Protein AF-A0A0K8R385-F1 (afdb_monomer_lite)

InterPro domains:
  IPR020946 Flavin monooxygenase-like [PF00743] (1-102)
  IPR050346 Flavin-containing monooxygenases-like [PTHR23023] (8-97)

Secondary structure (DSSP, 8-state):
-HHHHHHHHHHHHHHS-SSGGGSS---HHHHHHHHHHHHT----HHHHHHH-HHHHHHHHHS---GGGGGSSSTT--TTHHHHHHTHHHHHHTTT--S-----

Radius of gyration: 18.65 Å; chains: 1; bounding box: 41×36×46 Å

pLDDT: mean 92.14, std 5.27, range [50.66, 96.31]

Sequence (103 aa):
MIIEITKAKEQIEKRYVESQRHTIQGDYIDTMEELADLVGVKPSLLYLAFTDPKLALQLLLGPCTPIQYRLQGPGKWNGARKAILTTEARIRKPLMSRAIDKQ

Structure (mmCIF, N/CA/C/O backbone):
data_AF-A0A0K8R385-F1
#
_entry.id   AF-A0A0K8R385-F1
#
loop_
_atom_site.group_PDB
_atom_site.id
_atom_site.type_symbol
_atom_site.label_atom_id
_atom_site.label_alt_id
_atom_site.label_comp_id
_atom_site.label_asym_id
_atom_site.label_entity_id
_atom_site.label_seq_id
_atom_site.pdbx_PDB_ins_code
_atom_site.Cartn_x
_atom_site.Cartn_y
_atom_site.Cartn_z
_atom_site.occupancy
_atom_site.B_iso_or_equiv
_atom_site.auth_seq_id
_atom_site.auth_comp_id
_atom_site.auth_asym_id
_atom_site.auth_atom_id
_atom_site.pdbx_PDB_model_num
ATOM 1 N N . MET A 1 1 ? -14.322 -11.353 15.672 1.00 84.56 1 MET A N 1
ATOM 2 C CA . MET A 1 1 ? -15.466 -10.454 15.377 1.00 84.56 1 MET A CA 1
ATOM 3 C C . MET A 1 1 ? -15.792 -9.455 16.497 1.00 84.56 1 MET A C 1
ATOM 5 O O . MET A 1 1 ? -15.181 -8.404 16.473 1.00 84.56 1 MET A O 1
ATOM 9 N N . ILE A 1 2 ? -16.674 -9.701 17.487 1.00 94.94 2 ILE A N 1
ATOM 10 C CA . ILE A 1 2 ? -17.034 -8.644 18.481 1.00 94.94 2 ILE A CA 1
ATOM 11 C C . ILE A 1 2 ? -15.817 -8.172 19.295 1.00 94.94 2 ILE A C 1
ATOM 13 O O . ILE A 1 2 ? -15.617 -6.972 19.450 1.00 94.94 2 ILE A O 1
ATOM 17 N N . ILE A 1 3 ? -14.974 -9.111 19.732 1.00 96.19 3 ILE A N 1
ATOM 18 C CA . ILE A 1 3 ? -13.736 -8.825 20.477 1.00 96.19 3 ILE A CA 1
ATOM 19 C C . ILE A 1 3 ? -12.762 -7.960 19.652 1.00 96.19 3 ILE A C 1
ATOM 21 O O . ILE A 1 3 ? -12.127 -7.047 20.178 1.00 96.19 3 ILE A O 1
ATOM 25 N N . GLU A 1 4 ? -12.659 -8.214 18.347 1.00 92.81 4 GLU A N 1
ATOM 26 C CA . GLU A 1 4 ? -11.795 -7.431 17.452 1.00 92.81 4 GLU A CA 1
ATOM 27 C C . GLU A 1 4 ? -12.352 -6.033 17.218 1.00 92.81 4 GLU A C 1
ATOM 29 O O . GLU A 1 4 ? -11.598 -5.068 17.261 1.00 92.81 4 GLU A O 1
ATOM 34 N N . ILE A 1 5 ? -13.675 -5.905 17.075 1.00 93.00 5 ILE A N 1
ATOM 35 C CA . ILE A 1 5 ? -14.343 -4.605 16.961 1.00 93.00 5 ILE A CA 1
ATOM 36 C C . ILE A 1 5 ? -14.088 -3.764 18.215 1.00 93.00 5 ILE A C 1
ATOM 38 O O . ILE A 1 5 ? -13.759 -2.585 18.102 1.00 93.00 5 ILE A O 1
ATOM 42 N N . THR A 1 6 ? -14.216 -4.343 19.412 1.00 95.62 6 THR A N 1
ATOM 43 C CA . THR A 1 6 ? -13.934 -3.619 20.662 1.00 95.62 6 THR A CA 1
ATOM 44 C C . THR A 1 6 ? -12.471 -3.202 20.757 1.00 95.62 6 THR A C 1
ATOM 46 O O . THR A 1 6 ? -12.193 -2.061 21.113 1.00 95.62 6 THR A O 1
ATOM 49 N N . LYS A 1 7 ? -11.541 -4.078 20.359 1.00 94.81 7 LYS A N 1
ATOM 50 C CA . LYS A 1 7 ? -10.106 -3.778 20.359 1.00 94.81 7 LYS A CA 1
ATOM 51 C C . LYS A 1 7 ? -9.750 -2.662 19.371 1.00 94.81 7 LYS A C 1
ATOM 53 O O . LYS A 1 7 ? -8.991 -1.765 19.723 1.00 94.81 7 LYS A O 1
ATOM 58 N N . ALA A 1 8 ? -10.309 -2.692 18.161 1.00 92.00 8 ALA A N 1
ATOM 59 C CA . ALA A 1 8 ? -10.092 -1.658 17.152 1.00 92.00 8 ALA A CA 1
ATOM 60 C C . ALA A 1 8 ? -10.632 -0.297 17.618 1.00 92.00 8 ALA A C 1
ATOM 62 O O . ALA A 1 8 ? -9.941 0.713 17.504 1.00 92.00 8 ALA A O 1
ATOM 63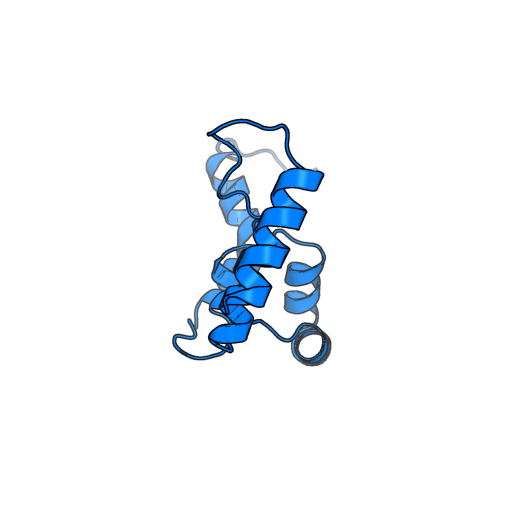 N N . LYS A 1 9 ? -11.828 -0.271 18.223 1.00 92.75 9 LYS A N 1
ATOM 64 C CA . LYS A 1 9 ? -12.396 0.950 18.819 1.00 92.75 9 LYS A CA 1
ATOM 65 C C . LYS A 1 9 ? -11.492 1.535 19.903 1.00 92.75 9 LYS A C 1
ATOM 67 O O . LYS A 1 9 ? -11.212 2.727 19.869 1.00 92.75 9 LYS A O 1
ATOM 72 N N . GLU A 1 10 ? -10.983 0.694 20.802 1.00 93.88 10 GLU A N 1
ATOM 73 C CA . GLU A 1 10 ? -10.068 1.117 21.867 1.00 93.88 10 GLU A CA 1
ATOM 74 C C . GLU A 1 10 ? -8.743 1.675 21.311 1.00 93.88 10 GLU A C 1
ATOM 76 O O . GLU A 1 10 ? -8.205 2.654 21.827 1.00 93.88 10 GLU A O 1
ATOM 81 N N . GLN A 1 11 ? -8.205 1.090 20.235 1.00 93.12 11 GLN A N 1
ATOM 82 C CA . GLN A 1 11 ? -6.998 1.597 19.571 1.00 93.12 11 GLN A CA 1
ATOM 83 C C . GLN A 1 11 ? -7.222 2.959 18.902 1.00 93.12 11 GLN A C 1
ATOM 85 O O . GLN A 1 11 ? -6.358 3.834 18.997 1.00 93.12 11 GLN A O 1
ATOM 90 N N . ILE A 1 12 ? -8.371 3.148 18.250 1.00 92.62 12 ILE A N 1
ATOM 91 C CA . ILE A 1 12 ? -8.742 4.417 17.615 1.00 92.62 12 ILE A CA 1
ATOM 92 C C . ILE A 1 12 ? -8.896 5.513 18.676 1.00 92.62 12 ILE A C 1
ATOM 94 O O . ILE A 1 12 ? -8.324 6.590 18.519 1.00 92.62 12 ILE A O 1
ATOM 98 N N . GLU A 1 13 ? -9.596 5.227 19.774 1.00 92.12 13 GLU A N 1
ATOM 99 C CA . GLU A 1 13 ? -9.817 6.170 20.878 1.00 92.12 13 GLU A CA 1
ATOM 100 C C . GLU A 1 13 ? -8.507 6.604 21.551 1.00 92.12 13 GLU A C 1
ATOM 102 O O . GLU A 1 13 ? -8.319 7.779 21.849 1.00 92.12 13 GLU A O 1
ATOM 107 N N . LYS A 1 14 ? -7.550 5.682 21.722 1.00 93.31 14 LYS A N 1
ATOM 108 C CA . LYS A 1 14 ? -6.226 6.004 22.285 1.00 93.31 14 LYS A CA 1
ATOM 109 C C . LYS A 1 14 ? -5.362 6.867 21.364 1.00 93.31 14 LYS A C 1
ATOM 111 O O . LYS A 1 14 ? -4.498 7.591 21.854 1.00 93.31 14 LYS A O 1
ATOM 116 N N . ARG A 1 15 ? -5.526 6.749 20.043 1.00 93.69 15 ARG A N 1
ATOM 117 C CA . ARG A 1 15 ? -4.664 7.413 19.050 1.00 93.69 15 ARG A CA 1
ATOM 118 C C . ARG A 1 15 ? -5.207 8.761 18.584 1.00 93.69 15 ARG A C 1
ATOM 120 O O . ARG A 1 15 ? -4.416 9.664 18.319 1.00 93.69 15 ARG A O 1
ATOM 127 N N . TYR A 1 16 ? -6.523 8.891 18.435 1.00 92.25 16 TYR A N 1
ATOM 128 C CA . TYR A 1 16 ? -7.163 10.071 17.855 1.00 92.25 16 TYR A CA 1
ATOM 129 C C . TYR A 1 16 ? -7.907 10.891 18.907 1.00 92.25 16 TYR A C 1
ATOM 131 O O . TYR A 1 16 ? -8.430 10.364 19.879 1.00 92.25 16 TYR A O 1
ATOM 139 N N . VAL A 1 17 ? -7.999 12.206 18.682 1.00 93.62 17 VAL A N 1
ATOM 140 C CA . VAL A 1 17 ? -8.793 13.087 19.551 1.00 93.62 17 VAL A CA 1
ATOM 141 C C . VAL A 1 17 ? -10.272 12.714 19.494 1.00 93.62 17 VAL A C 1
ATOM 143 O O . VAL A 1 17 ? -10.818 12.502 18.404 1.00 93.62 17 VAL A O 1
ATOM 146 N N . GLU A 1 18 ? -10.915 12.708 20.659 1.00 91.69 18 GLU A N 1
ATOM 147 C CA . GLU A 1 18 ? -12.339 12.436 20.810 1.00 91.69 18 GLU A CA 1
ATOM 148 C C . GLU A 1 18 ? -13.166 13.447 20.003 1.00 91.69 18 GLU A C 1
ATOM 150 O O . GLU A 1 18 ? -13.253 14.639 20.299 1.00 91.69 18 GLU A O 1
ATOM 155 N N . SER A 1 19 ? -13.720 12.974 18.891 1.00 92.69 19 SER A N 1
ATOM 156 C CA . SER A 1 19 ? -14.568 13.750 17.999 1.00 92.69 19 SER A CA 1
A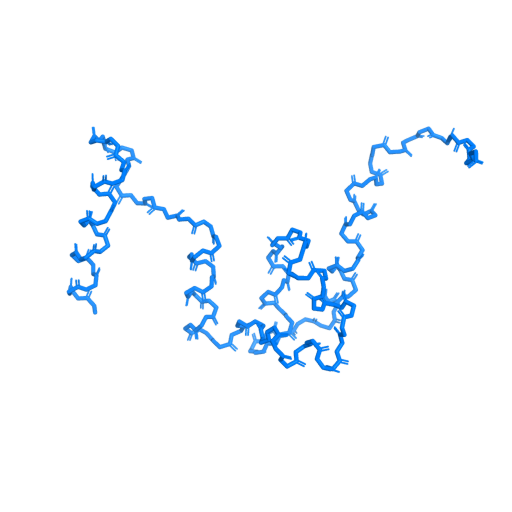TOM 157 C C . SER A 1 19 ? -15.366 12.792 17.129 1.00 92.69 19 SER A C 1
ATOM 159 O O . SER A 1 19 ? -14.857 11.752 16.709 1.00 92.69 19 SER A O 1
ATOM 161 N N . GLN A 1 20 ? -16.592 13.174 16.771 1.00 91.81 20 GLN A N 1
ATOM 162 C CA . GLN A 1 20 ? -17.460 12.363 15.910 1.00 91.81 20 GLN A CA 1
ATOM 163 C C . GLN A 1 20 ? -16.816 12.012 14.553 1.00 91.81 20 GLN A C 1
ATOM 165 O O . GLN A 1 20 ? -17.155 10.993 13.955 1.00 91.81 20 GLN A O 1
ATOM 170 N N . ARG A 1 21 ? -15.843 12.811 14.088 1.00 91.88 21 ARG A N 1
ATOM 171 C CA . ARG A 1 21 ? -15.107 12.576 12.833 1.00 91.88 21 ARG A CA 1
ATOM 172 C C . ARG A 1 21 ? -14.057 11.455 12.903 1.00 91.88 21 ARG A C 1
ATOM 174 O O . ARG A 1 21 ? -13.626 10.970 11.861 1.00 91.88 21 ARG A O 1
ATOM 181 N N . HIS A 1 22 ? -13.613 11.045 14.093 1.00 90.81 22 HIS A N 1
ATOM 182 C CA . HIS A 1 22 ? -12.520 10.075 14.261 1.00 90.81 22 HIS A CA 1
ATOM 183 C C . HIS A 1 22 ? -12.997 8.669 14.656 1.00 90.81 22 HIS A C 1
ATOM 185 O O . HIS A 1 22 ? -12.261 7.917 15.274 1.00 90.81 22 HIS A O 1
ATOM 191 N N . THR A 1 23 ? -14.218 8.290 14.281 1.00 91.00 23 THR A N 1
ATOM 192 C CA . THR A 1 23 ? -14.839 7.013 14.684 1.00 91.00 23 THR A CA 1
ATOM 193 C C . THR A 1 23 ? -14.490 5.821 13.788 1.00 91.00 23 THR A C 1
ATOM 195 O O . THR A 1 23 ? -14.621 4.678 14.216 1.00 91.00 23 THR A O 1
ATOM 198 N N . ILE A 1 24 ? -14.048 6.076 12.554 1.00 91.25 24 ILE A N 1
ATOM 199 C CA . ILE A 1 24 ? -13.822 5.064 11.502 1.00 91.25 24 ILE A CA 1
ATOM 200 C C . ILE A 1 24 ? -12.403 5.125 10.918 1.00 91.25 24 ILE A C 1
ATOM 202 O O . ILE A 1 24 ? -12.176 4.738 9.775 1.00 91.25 24 ILE A O 1
ATOM 206 N N . GLN A 1 25 ? -11.463 5.704 11.664 1.00 91.69 25 GLN A N 1
ATOM 207 C CA . GLN A 1 25 ? -10.105 5.938 11.181 1.00 91.69 25 GLN A CA 1
ATOM 208 C C . GLN A 1 25 ? -9.375 4.613 10.951 1.00 91.69 25 GLN A C 1
ATOM 210 O O . GLN A 1 25 ? -9.476 3.693 11.760 1.00 91.69 25 GLN A O 1
ATOM 215 N N . GLY A 1 26 ? -8.618 4.545 9.861 1.00 91.31 26 GLY A N 1
ATOM 216 C CA . GLY A 1 26 ? -7.794 3.398 9.510 1.00 91.31 26 GLY A CA 1
ATOM 217 C C . GLY A 1 26 ? -6.606 3.849 8.676 1.00 91.31 26 GLY A C 1
ATOM 218 O O . GLY A 1 26 ? -6.740 4.706 7.799 1.00 91.31 26 GLY A O 1
ATOM 219 N N . ASP A 1 27 ? -5.438 3.284 8.963 1.00 93.69 27 ASP A N 1
ATOM 220 C CA . ASP A 1 27 ? -4.249 3.529 8.162 1.00 93.69 27 ASP A CA 1
ATOM 221 C C . ASP A 1 27 ? -4.365 2.768 6.839 1.00 93.69 27 ASP A C 1
ATOM 223 O O . ASP A 1 27 ? -4.752 1.598 6.797 1.00 93.69 27 ASP A O 1
ATOM 227 N N . TYR A 1 28 ? -4.046 3.452 5.740 1.00 93.81 28 TYR A N 1
ATOM 228 C CA . TYR A 1 28 ? -4.253 2.926 4.391 1.00 93.81 28 TYR A CA 1
ATOM 229 C C . TYR A 1 28 ? -3.532 1.593 4.156 1.00 93.81 28 TYR A C 1
ATOM 231 O O . TYR A 1 28 ? -4.150 0.653 3.665 1.00 93.81 28 TYR A O 1
ATOM 239 N N . ILE A 1 29 ? -2.241 1.508 4.500 1.00 93.50 29 ILE A N 1
ATOM 240 C CA . ILE A 1 29 ? -1.434 0.305 4.243 1.00 93.50 29 ILE A CA 1
ATOM 241 C C . ILE A 1 29 ? -1.963 -0.865 5.071 1.00 93.50 29 ILE A C 1
ATOM 243 O O . ILE A 1 29 ? -2.256 -1.909 4.498 1.00 93.50 29 ILE A O 1
ATOM 247 N N . ASP A 1 30 ? -2.161 -0.661 6.374 1.00 93.56 30 ASP A N 1
ATOM 248 C CA . ASP A 1 30 ? -2.625 -1.708 7.290 1.00 93.56 30 ASP A CA 1
ATOM 249 C C . ASP A 1 30 ? -3.990 -2.255 6.865 1.00 93.56 30 ASP A C 1
ATOM 251 O O . ASP A 1 30 ? -4.176 -3.464 6.753 1.00 93.56 30 ASP A O 1
ATOM 255 N N . THR A 1 31 ? -4.919 -1.359 6.521 1.00 94.12 31 THR A N 1
ATOM 256 C CA . THR A 1 31 ? -6.265 -1.742 6.077 1.00 94.12 31 THR A CA 1
ATOM 257 C C . THR A 1 31 ? -6.214 -2.507 4.755 1.00 94.12 31 THR A C 1
ATOM 259 O O . THR A 1 31 ? -6.892 -3.519 4.579 1.00 94.12 31 THR A O 1
ATOM 262 N N . MET A 1 32 ? -5.414 -2.035 3.796 1.00 94.75 32 MET A N 1
ATOM 263 C CA . MET A 1 32 ? -5.296 -2.693 2.497 1.00 94.75 32 MET A CA 1
ATOM 264 C C . MET A 1 32 ? -4.596 -4.048 2.603 1.00 94.75 32 MET A C 1
ATOM 266 O O . MET A 1 32 ? -4.979 -4.975 1.893 1.00 94.75 32 MET A O 1
ATOM 270 N N . GLU A 1 33 ? -3.603 -4.193 3.481 1.00 93.94 33 GLU A N 1
ATOM 271 C CA . GLU A 1 33 ? -2.962 -5.479 3.750 1.00 93.94 33 GLU A CA 1
ATOM 272 C C . GLU A 1 33 ? -3.891 -6.463 4.461 1.00 93.94 33 GLU A C 1
ATOM 274 O O . GLU A 1 33 ? -3.950 -7.613 4.033 1.00 93.94 33 GLU A O 1
ATOM 279 N N . GLU A 1 34 ? -4.651 -6.029 5.470 1.00 94.00 34 GLU A N 1
ATOM 280 C CA . GLU A 1 34 ? -5.638 -6.869 6.162 1.00 94.00 34 GLU A CA 1
ATOM 281 C C . GLU A 1 34 ? -6.672 -7.422 5.173 1.00 94.00 34 GLU A C 1
ATOM 283 O O . GLU A 1 34 ? -6.904 -8.630 5.097 1.00 94.00 34 GLU A O 1
ATOM 288 N N . LEU A 1 35 ? -7.239 -6.550 4.334 1.00 94.38 35 LEU A N 1
ATOM 289 C CA . LEU A 1 35 ? -8.179 -6.957 3.290 1.00 94.38 35 LEU A CA 1
ATOM 290 C C . LEU A 1 35 ? -7.521 -7.872 2.252 1.00 94.38 35 LEU A C 1
ATOM 292 O O . LEU A 1 35 ? -8.134 -8.835 1.788 1.00 94.38 35 LEU A O 1
ATOM 296 N N . ALA A 1 36 ? -6.274 -7.590 1.877 1.00 94.44 36 ALA A N 1
ATOM 297 C CA . ALA A 1 36 ? -5.541 -8.411 0.928 1.00 94.44 36 ALA A CA 1
ATOM 298 C C . ALA A 1 36 ? -5.229 -9.808 1.480 1.00 94.44 36 ALA A C 1
ATOM 300 O O . 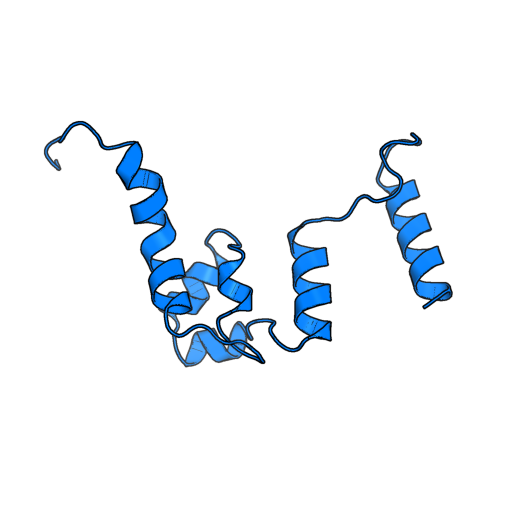ALA A 1 36 ? -5.242 -10.766 0.706 1.00 94.44 36 ALA A O 1
ATOM 301 N N . ASP A 1 37 ? -4.979 -9.932 2.782 1.00 94.12 37 ASP A N 1
ATOM 302 C CA . ASP A 1 37 ? -4.773 -11.207 3.470 1.00 94.12 37 ASP A CA 1
ATOM 303 C C . ASP A 1 37 ? -6.072 -12.015 3.544 1.00 94.12 37 ASP A C 1
ATOM 305 O O . ASP A 1 37 ? -6.068 -13.198 3.202 1.00 94.12 37 ASP A O 1
ATOM 309 N N . LEU A 1 38 ? -7.203 -11.375 3.863 1.00 94.31 38 LEU A N 1
ATOM 310 C CA . LEU A 1 38 ? -8.520 -12.029 3.876 1.00 94.31 38 LEU A CA 1
ATOM 311 C C . LEU A 1 38 ? -8.908 -12.614 2.509 1.00 94.31 38 LEU A C 1
ATOM 313 O O . LEU A 1 38 ? -9.527 -13.674 2.438 1.00 94.31 38 LEU A O 1
ATOM 317 N N . VAL A 1 39 ? -8.546 -11.933 1.417 1.00 94.56 39 VAL A N 1
ATOM 318 C CA . VAL A 1 39 ? -8.831 -12.383 0.041 1.00 94.56 39 VAL A CA 1
ATOM 319 C C . VAL A 1 39 ? -7.708 -13.273 -0.524 1.00 94.56 39 VAL A C 1
ATOM 321 O O . VAL A 1 39 ? -7.902 -13.955 -1.531 1.00 94.56 39 VAL A O 1
ATOM 324 N N . GLY A 1 40 ? -6.528 -13.294 0.102 1.00 93.38 40 GLY A N 1
ATOM 325 C CA . GLY A 1 40 ? -5.356 -14.033 -0.380 1.00 93.38 40 GLY A CA 1
ATOM 326 C C . GLY A 1 40 ? -4.677 -13.406 -1.606 1.00 93.38 40 GLY A C 1
ATOM 327 O O . GLY A 1 40 ? -4.100 -14.112 -2.434 1.00 93.38 40 GLY A O 1
ATOM 328 N N . VAL A 1 41 ? -4.760 -12.081 -1.760 1.00 95.31 41 VAL A N 1
ATOM 329 C CA . VAL A 1 41 ? -4.122 -11.314 -2.853 1.00 95.31 41 VAL A CA 1
ATOM 330 C C . VAL A 1 41 ? -2.863 -10.563 -2.408 1.00 95.31 41 VAL A C 1
ATOM 332 O O . VAL A 1 41 ? -2.190 -9.950 -3.241 1.00 95.31 41 VAL A O 1
ATOM 335 N N . LYS A 1 42 ? -2.517 -10.602 -1.114 1.00 92.81 42 LYS A N 1
ATOM 336 C CA . LYS A 1 42 ? -1.328 -9.926 -0.577 1.00 92.81 42 LYS A CA 1
ATOM 337 C C . LYS A 1 42 ? -0.059 -10.452 -1.248 1.00 92.81 42 LYS A C 1
ATOM 339 O O . LYS A 1 42 ? 0.171 -11.658 -1.186 1.00 92.81 42 LYS A O 1
ATOM 344 N N . PRO A 1 43 ? 0.774 -9.601 -1.877 1.00 88.88 43 PRO A N 1
ATOM 345 C CA . PRO A 1 43 ? 2.006 -10.032 -2.530 1.00 88.88 43 PRO A CA 1
ATOM 346 C C . PRO A 1 43 ? 3.033 -10.530 -1.506 1.00 88.88 43 PRO A C 1
ATOM 348 O O . PRO A 1 43 ? 3.415 -9.819 -0.581 1.00 88.88 43 PRO A O 1
ATOM 351 N N . SER A 1 44 ? 3.541 -11.746 -1.696 1.00 89.88 44 SER A N 1
ATOM 352 C CA . SER A 1 44 ? 4.576 -12.326 -0.836 1.00 89.88 44 SER A CA 1
ATOM 353 C C . SER A 1 44 ? 5.948 -11.735 -1.177 1.00 89.88 44 SER A C 1
ATOM 355 O O . SER A 1 44 ? 6.625 -12.216 -2.089 1.00 89.88 44 SER A O 1
ATOM 357 N N . LEU A 1 45 ? 6.362 -10.692 -0.449 1.00 86.94 45 LEU A N 1
ATOM 358 C CA . LEU A 1 45 ? 7.598 -9.940 -0.719 1.00 86.94 45 LEU A CA 1
ATOM 359 C C . LEU A 1 45 ? 8.861 -10.811 -0.692 1.00 86.94 45 LEU A C 1
ATOM 361 O O . LEU A 1 45 ? 9.713 -10.651 -1.559 1.00 86.94 45 LEU A O 1
ATOM 365 N N . LEU A 1 46 ? 8.964 -11.762 0.244 1.00 88.00 46 LEU A N 1
ATOM 366 C CA . LEU A 1 46 ? 10.118 -12.669 0.334 1.00 88.00 46 LEU A CA 1
ATOM 367 C C . LEU A 1 46 ? 10.243 -13.557 -0.907 1.00 88.00 46 LEU A C 1
ATOM 369 O O . LEU A 1 46 ? 11.312 -13.652 -1.497 1.00 88.00 46 LEU A O 1
ATOM 373 N N . TYR A 1 47 ? 9.138 -14.164 -1.343 1.00 90.06 47 TYR A N 1
ATOM 374 C CA . TYR A 1 47 ? 9.113 -14.969 -2.564 1.00 90.06 47 TYR A CA 1
ATOM 375 C C . TYR A 1 47 ? 9.435 -14.115 -3.799 1.00 90.06 47 TYR A C 1
ATOM 377 O O . TYR A 1 47 ? 10.267 -14.494 -4.623 1.00 90.06 47 TYR A O 1
ATOM 385 N N . LEU A 1 48 ? 8.848 -12.915 -3.883 1.00 89.88 48 LEU A N 1
ATOM 386 C CA . LEU A 1 48 ? 9.117 -11.975 -4.968 1.00 89.88 48 LEU A CA 1
ATOM 387 C C . LEU A 1 48 ? 10.574 -11.513 -4.996 1.00 89.88 48 LEU A C 1
ATOM 389 O O . LEU A 1 48 ? 11.103 -11.321 -6.086 1.00 89.88 48 LEU A O 1
ATOM 393 N N . ALA A 1 49 ? 11.238 -11.377 -3.847 1.00 90.75 49 ALA A N 1
ATOM 394 C CA . ALA A 1 49 ? 12.648 -11.002 -3.788 1.00 90.75 49 ALA A CA 1
ATOM 395 C C . ALA A 1 49 ? 13.550 -12.022 -4.501 1.00 90.75 49 ALA A C 1
ATOM 397 O O . ALA A 1 49 ? 14.521 -11.623 -5.139 1.00 90.75 49 ALA A O 1
ATOM 398 N N . PHE A 1 50 ? 13.198 -13.311 -4.463 1.00 92.31 50 PHE A N 1
ATOM 399 C CA . PHE A 1 50 ? 13.933 -14.358 -5.176 1.00 92.31 50 PHE A CA 1
ATOM 400 C C . PHE A 1 50 ? 13.516 -14.495 -6.645 1.00 92.31 50 PHE A C 1
ATOM 402 O O . PHE A 1 50 ? 14.373 -14.704 -7.500 1.00 92.31 50 PHE A O 1
ATOM 409 N N . THR A 1 51 ? 12.225 -14.370 -6.971 1.00 92.75 51 THR A N 1
ATOM 410 C CA . THR A 1 51 ? 11.749 -14.565 -8.356 1.00 92.75 51 THR A CA 1
ATOM 411 C C . THR A 1 51 ? 11.901 -13.333 -9.247 1.00 92.75 51 THR A C 1
ATOM 413 O O . THR A 1 51 ? 12.155 -13.458 -10.441 1.00 92.75 51 THR A O 1
ATOM 416 N N . ASP A 1 52 ? 11.692 -12.138 -8.692 1.00 92.88 52 ASP A N 1
ATOM 417 C CA . ASP A 1 52 ? 11.721 -10.865 -9.415 1.00 92.88 52 ASP A CA 1
ATOM 418 C C . ASP A 1 52 ? 12.217 -9.734 -8.492 1.00 92.88 52 ASP A C 1
ATOM 420 O O . ASP A 1 52 ? 11.426 -8.910 -8.009 1.00 92.88 52 ASP A O 1
ATOM 424 N N . PRO A 1 53 ? 13.541 -9.665 -8.244 1.00 92.88 53 PRO A N 1
ATOM 425 C CA . PRO A 1 53 ? 14.122 -8.747 -7.265 1.00 92.88 53 PRO A CA 1
ATOM 426 C C . PRO A 1 53 ? 13.847 -7.277 -7.599 1.00 92.88 53 PRO A C 1
ATOM 428 O O . PRO A 1 53 ? 13.705 -6.445 -6.705 1.00 92.88 53 PRO A O 1
ATOM 431 N N . LYS A 1 54 ? 13.712 -6.944 -8.890 1.00 92.88 54 LYS A N 1
ATOM 432 C CA . LYS A 1 54 ? 13.403 -5.580 -9.334 1.00 92.88 54 LYS A CA 1
ATOM 433 C C . LYS A 1 54 ? 11.992 -5.162 -8.934 1.00 92.88 54 LYS A C 1
ATOM 435 O O . LYS A 1 54 ? 11.790 -4.028 -8.504 1.00 92.88 54 LYS A O 1
ATOM 440 N N . LEU A 1 55 ? 11.018 -6.060 -9.088 1.00 92.56 55 LEU A N 1
ATOM 441 C CA . LEU A 1 55 ? 9.656 -5.801 -8.637 1.00 92.56 55 LEU A CA 1
ATOM 442 C C . LEU A 1 55 ? 9.612 -5.719 -7.109 1.00 92.56 55 LEU A C 1
ATOM 444 O O . LEU A 1 55 ? 9.036 -4.773 -6.589 1.00 92.56 55 LEU A O 1
ATOM 448 N N . ALA A 1 56 ? 10.266 -6.643 -6.402 1.00 93.00 56 ALA A N 1
ATOM 449 C CA . ALA A 1 56 ? 10.303 -6.648 -4.940 1.00 93.00 56 ALA A CA 1
ATOM 450 C C . ALA A 1 56 ? 10.882 -5.349 -4.358 1.00 93.00 56 ALA A C 1
ATOM 452 O O . ALA A 1 56 ? 10.287 -4.766 -3.455 1.00 93.00 56 ALA A O 1
ATOM 453 N N . LEU A 1 57 ? 11.980 -4.840 -4.923 1.00 93.12 57 LEU A N 1
ATOM 454 C CA . LEU A 1 57 ? 12.573 -3.568 -4.506 1.00 93.12 57 LEU A CA 1
ATOM 455 C C . LEU A 1 57 ? 11.610 -2.395 -4.734 1.00 93.12 57 LEU A C 1
ATOM 457 O O . LEU A 1 57 ? 11.458 -1.550 -3.857 1.00 93.12 57 LEU A O 1
ATOM 461 N N . GLN A 1 58 ? 10.907 -2.369 -5.871 1.00 92.81 58 GLN A N 1
ATOM 462 C CA . GLN A 1 58 ? 9.905 -1.338 -6.158 1.00 92.81 58 GLN A CA 1
ATOM 463 C C . GLN A 1 58 ? 8.690 -1.416 -5.219 1.00 92.81 58 GLN A C 1
ATOM 465 O O . GLN A 1 58 ? 8.079 -0.391 -4.939 1.00 92.81 58 GLN A O 1
ATOM 470 N N . LEU A 1 59 ? 8.318 -2.610 -4.752 1.00 92.31 59 LEU A N 1
ATOM 471 C CA . LEU A 1 59 ? 7.238 -2.786 -3.779 1.00 92.31 59 LEU A CA 1
ATOM 472 C C . LEU A 1 59 ? 7.654 -2.336 -2.374 1.00 92.31 59 LEU A C 1
ATOM 474 O O . LEU A 1 59 ? 6.832 -1.771 -1.665 1.00 92.31 59 LEU A O 1
ATOM 478 N N . LEU A 1 60 ? 8.911 -2.581 -1.993 1.00 91.06 60 LEU A N 1
ATOM 479 C CA . LEU A 1 60 ? 9.421 -2.319 -0.646 1.00 91.06 60 LEU A CA 1
ATOM 480 C C . LEU A 1 60 ? 9.857 -0.859 -0.455 1.00 91.06 60 LEU A C 1
ATOM 482 O O . LEU A 1 60 ? 9.550 -0.255 0.565 1.00 91.06 60 LEU A O 1
ATOM 486 N N . LEU A 1 61 ? 10.565 -0.286 -1.434 1.00 91.94 61 LEU A N 1
ATOM 487 C CA . LEU A 1 61 ? 11.090 1.086 -1.369 1.00 91.94 61 LEU A CA 1
ATOM 488 C C . LEU A 1 61 ? 10.244 2.100 -2.148 1.00 91.94 61 LEU A C 1
ATOM 490 O O . LEU A 1 61 ? 10.423 3.306 -1.991 1.00 91.94 61 LEU A O 1
ATOM 494 N N . GLY A 1 62 ? 9.375 1.627 -3.039 1.00 90.88 62 GLY A N 1
ATOM 495 C CA . GLY A 1 62 ? 8.510 2.486 -3.837 1.00 90.88 62 GLY A CA 1
ATOM 496 C C . GLY A 1 62 ? 7.160 2.763 -3.170 1.00 90.88 62 GLY A C 1
ATOM 497 O O . GLY A 1 62 ? 6.875 2.289 -2.072 1.00 90.88 62 GLY A O 1
ATOM 498 N N . PRO A 1 63 ? 6.288 3.530 -3.842 1.00 92.81 63 PRO A N 1
ATOM 499 C CA . PRO A 1 63 ? 4.960 3.820 -3.323 1.00 92.81 63 PRO A CA 1
ATOM 500 C C . PRO A 1 63 ? 4.072 2.567 -3.308 1.00 92.81 63 PRO A C 1
ATOM 502 O O . PRO A 1 63 ? 4.019 1.816 -4.289 1.00 92.81 63 PRO A O 1
ATOM 505 N N . CYS A 1 64 ? 3.298 2.401 -2.230 1.00 92.00 64 CYS A N 1
ATOM 506 C CA . CYS A 1 64 ? 2.257 1.379 -2.119 1.00 92.00 64 CYS A CA 1
ATOM 507 C C . CYS A 1 64 ? 1.070 1.713 -3.039 1.00 92.00 64 CYS A C 1
ATOM 509 O O . CYS A 1 64 ? 0.142 2.438 -2.675 1.00 92.00 64 CYS A O 1
ATOM 511 N N . THR A 1 65 ? 1.123 1.228 -4.284 1.00 92.94 65 THR A N 1
ATOM 512 C CA . THR A 1 65 ? 0.055 1.455 -5.272 1.00 92.94 65 THR A CA 1
ATOM 513 C C . THR A 1 65 ? -1.028 0.372 -5.183 1.00 92.94 65 THR A C 1
ATOM 515 O O . THR A 1 65 ? -0.694 -0.801 -5.034 1.00 92.94 65 THR A O 1
ATOM 518 N N . PRO A 1 66 ? -2.319 0.688 -5.401 1.00 93.94 66 PRO A N 1
ATOM 519 C CA . PRO A 1 66 ? -3.395 -0.317 -5.384 1.00 93.94 66 PRO A CA 1
ATOM 520 C C . PRO A 1 66 ? -3.197 -1.480 -6.372 1.00 93.94 66 PRO A C 1
ATOM 522 O O . PRO A 1 66 ? -3.759 -2.561 -6.220 1.00 93.94 66 PRO A O 1
ATOM 525 N N . ILE A 1 67 ? -2.379 -1.266 -7.406 1.00 94.19 67 ILE A N 1
ATOM 526 C CA . ILE A 1 67 ? -2.062 -2.254 -8.442 1.00 94.19 67 ILE A CA 1
ATOM 527 C C . ILE A 1 67 ? -1.299 -3.457 -7.859 1.00 94.19 67 ILE A C 1
ATOM 529 O O . ILE A 1 67 ? -1.375 -4.555 -8.411 1.00 94.19 67 ILE A O 1
ATOM 533 N N . GLN A 1 68 ? -0.596 -3.276 -6.737 1.00 93.81 68 GLN A N 1
ATOM 534 C CA . GLN A 1 68 ? 0.166 -4.331 -6.064 1.00 93.81 68 GLN A CA 1
ATOM 535 C C . GLN A 1 68 ? -0.725 -5.516 -5.665 1.00 93.81 68 GLN A C 1
ATOM 537 O O . GLN A 1 68 ? -0.350 -6.666 -5.885 1.00 93.81 68 GLN A O 1
ATOM 542 N N . TYR A 1 69 ? -1.955 -5.246 -5.223 1.00 94.50 69 TYR A N 1
ATOM 543 C CA . TYR A 1 69 ? -2.944 -6.260 -4.835 1.00 94.50 69 TYR A CA 1
ATOM 544 C C . TYR A 1 69 ? -3.591 -6.993 -6.023 1.00 94.50 69 TYR A C 1
ATOM 546 O O . TYR A 1 69 ? -4.485 -7.812 -5.848 1.00 94.50 69 TYR A O 1
ATOM 554 N N . ARG A 1 70 ? -3.165 -6.708 -7.260 1.00 95.00 70 ARG A N 1
ATOM 555 C CA . ARG A 1 70 ? -3.581 -7.427 -8.479 1.00 95.00 70 ARG A CA 1
ATOM 556 C C . ARG A 1 70 ? -2.450 -8.257 -9.090 1.00 95.00 70 ARG A C 1
ATOM 558 O O . ARG A 1 70 ? -2.605 -8.772 -10.199 1.00 95.00 70 ARG A O 1
ATOM 565 N N . LEU A 1 71 ? -1.312 -8.384 -8.399 1.00 92.56 71 LEU A N 1
ATOM 566 C CA . LEU A 1 71 ? -0.172 -9.198 -8.839 1.00 92.56 71 LEU A CA 1
ATOM 567 C C . LEU A 1 71 ? -0.435 -10.703 -8.719 1.00 92.56 71 LEU A C 1
ATOM 569 O O . LEU A 1 71 ? 0.004 -11.473 -9.579 1.00 92.56 71 LEU A O 1
ATOM 573 N N . GLN A 1 72 ? -1.149 -11.112 -7.672 1.00 91.50 72 GLN A N 1
ATOM 574 C CA . GLN A 1 72 ? -1.437 -12.508 -7.364 1.00 91.50 72 GLN A CA 1
ATOM 575 C C . GLN A 1 72 ? -2.835 -12.686 -6.768 1.00 91.50 72 GLN A C 1
ATOM 577 O O . GLN A 1 72 ? -3.535 -11.707 -6.526 1.00 91.50 72 GLN A O 1
ATOM 582 N N . GLY A 1 73 ? -3.238 -13.944 -6.579 1.00 92.38 73 GLY A N 1
ATOM 583 C CA . GLY A 1 73 ? -4.560 -14.301 -6.073 1.00 92.38 73 GLY A CA 1
ATOM 584 C C . GLY A 1 73 ? -5.684 -14.180 -7.116 1.00 92.38 73 GLY A C 1
ATOM 585 O O . GLY A 1 73 ? -5.424 -14.044 -8.322 1.00 92.38 73 GLY A O 1
ATOM 586 N N . PRO A 1 74 ? -6.950 -14.281 -6.675 1.00 92.31 74 PRO A N 1
ATOM 587 C CA . PRO A 1 74 ? -8.112 -14.169 -7.549 1.00 92.31 74 PRO A CA 1
ATOM 588 C C . PRO A 1 74 ? -8.195 -12.778 -8.193 1.00 92.31 74 PRO A C 1
ATOM 590 O O . PRO A 1 74 ? -8.022 -11.747 -7.549 1.00 92.31 74 PRO A O 1
ATOM 593 N N . GLY A 1 75 ? -8.471 -12.736 -9.499 1.00 92.88 75 GLY A N 1
ATOM 594 C CA . GLY A 1 75 ? -8.550 -11.474 -10.239 1.00 92.88 75 GLY A CA 1
ATOM 595 C C . GLY A 1 75 ? -7.190 -10.836 -10.549 1.00 92.88 75 GLY A C 1
ATOM 596 O O . GLY A 1 75 ? -7.117 -9.612 -10.693 1.00 92.88 75 GLY A O 1
ATOM 597 N N . LYS A 1 76 ? -6.134 -11.653 -10.658 1.00 93.81 76 LYS A N 1
ATOM 598 C CA . LYS A 1 76 ? -4.808 -11.264 -11.154 1.00 93.81 76 LYS A CA 1
ATOM 599 C C . LYS A 1 76 ? -4.898 -10.509 -12.482 1.00 93.81 76 LYS A C 1
ATOM 601 O O . LYS A 1 76 ? -5.552 -10.952 -13.424 1.00 93.81 76 LYS A O 1
ATOM 606 N N . TRP A 1 77 ? -4.171 -9.399 -12.583 1.00 96.31 77 TRP A N 1
ATOM 607 C CA . TRP A 1 77 ? -4.089 -8.600 -13.803 1.00 96.31 77 TRP A CA 1
ATOM 608 C C . TRP A 1 77 ? -2.711 -8.724 -14.459 1.00 96.31 77 TRP A C 1
ATOM 610 O O . TRP A 1 77 ? -1.697 -8.319 -13.893 1.00 96.31 77 TRP A O 1
ATOM 620 N N . ASN A 1 78 ? -2.673 -9.211 -15.703 1.00 94.19 78 ASN A N 1
ATOM 621 C CA . ASN A 1 78 ? -1.425 -9.424 -16.452 1.00 94.19 78 ASN A CA 1
ATOM 622 C C . ASN A 1 78 ? -0.582 -8.142 -16.623 1.00 94.19 78 ASN A C 1
ATOM 624 O O . ASN A 1 78 ? 0.644 -8.204 -16.683 1.00 94.19 78 ASN A O 1
ATOM 628 N N . GLY A 1 79 ? -1.224 -6.969 -16.668 1.00 95.31 79 GLY A N 1
ATOM 629 C CA . GLY A 1 79 ? -0.550 -5.674 -16.795 1.00 95.31 79 GLY A CA 1
ATOM 630 C C . GLY A 1 79 ? 0.025 -5.112 -15.490 1.00 95.31 79 GLY A C 1
ATOM 631 O O . GLY A 1 79 ? 0.770 -4.131 -15.546 1.00 95.31 79 GLY A O 1
ATOM 632 N N . ALA A 1 80 ? -0.275 -5.719 -14.335 1.00 94.88 80 ALA A N 1
ATOM 633 C CA . ALA A 1 80 ? 0.033 -5.157 -13.017 1.00 94.88 80 ALA A CA 1
ATOM 634 C C . ALA A 1 80 ? 1.528 -4.879 -12.837 1.00 94.88 80 ALA A C 1
ATOM 636 O O . ALA A 1 80 ? 1.923 -3.765 -12.495 1.00 94.88 80 ALA A O 1
ATOM 637 N N . ARG A 1 81 ? 2.375 -5.855 -13.180 1.00 94.31 81 ARG A N 1
ATOM 638 C CA . ARG A 1 81 ? 3.835 -5.727 -13.098 1.00 94.31 81 ARG A CA 1
ATOM 639 C C . ARG A 1 81 ? 4.359 -4.532 -13.894 1.00 94.31 81 ARG A C 1
ATOM 641 O O . ARG A 1 81 ? 5.114 -3.712 -13.376 1.00 94.31 81 ARG A O 1
ATOM 648 N N .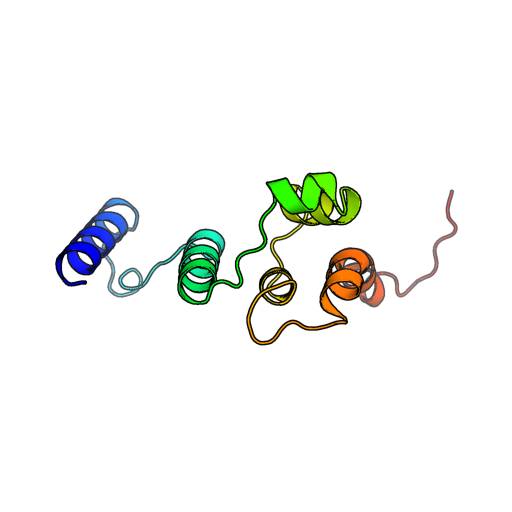 LYS A 1 82 ? 3.957 -4.427 -15.165 1.00 95.44 82 LYS A N 1
ATOM 649 C CA . LYS A 1 82 ? 4.391 -3.333 -16.045 1.00 95.44 82 LYS A CA 1
ATOM 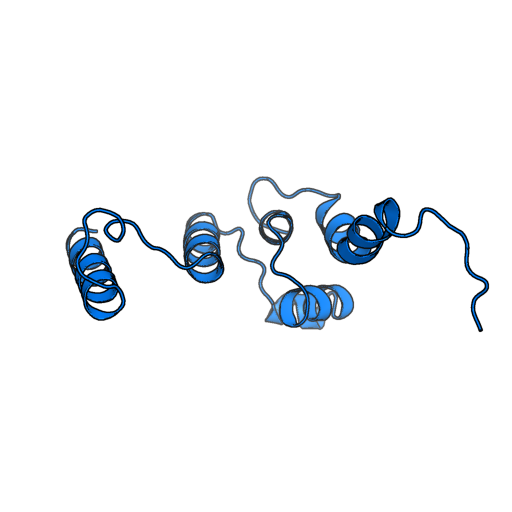650 C C . LYS A 1 82 ? 3.893 -1.993 -15.514 1.00 95.44 82 LYS A C 1
ATOM 652 O O . LYS A 1 82 ? 4.641 -1.019 -15.533 1.00 95.44 82 LYS A O 1
ATOM 657 N N . ALA A 1 83 ? 2.658 -1.942 -15.026 1.00 95.12 83 ALA A N 1
ATOM 658 C CA . ALA A 1 83 ? 2.069 -0.726 -14.488 1.00 95.12 83 ALA A CA 1
ATOM 659 C C . ALA A 1 83 ? 2.801 -0.242 -13.224 1.00 95.12 83 ALA A C 1
ATOM 661 O O . ALA A 1 83 ? 3.090 0.947 -13.127 1.00 95.12 83 ALA A O 1
ATOM 662 N N . ILE A 1 84 ? 3.180 -1.144 -12.312 1.00 95.06 84 ILE A N 1
ATOM 663 C CA . ILE A 1 84 ? 3.944 -0.800 -11.100 1.00 95.06 84 ILE A CA 1
ATOM 664 C C . ILE A 1 84 ? 5.307 -0.213 -11.475 1.00 95.06 84 ILE A C 1
ATOM 666 O O . ILE A 1 84 ? 5.637 0.890 -11.042 1.00 95.06 84 ILE A O 1
ATOM 670 N N . LEU A 1 85 ? 6.053 -0.883 -12.358 1.00 94.38 85 LEU A N 1
ATOM 671 C CA . LEU A 1 85 ? 7.378 -0.426 -12.79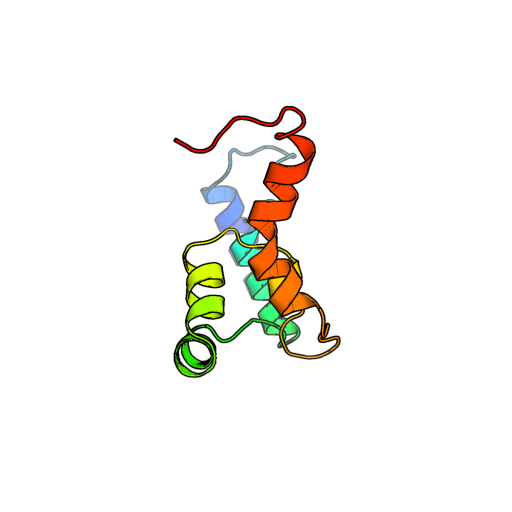3 1.00 94.38 85 LEU A CA 1
ATOM 672 C C . LEU A 1 85 ? 7.344 0.893 -13.585 1.00 94.38 85 LEU A C 1
ATOM 674 O O . LEU A 1 85 ? 8.318 1.637 -13.584 1.00 94.38 85 LEU A O 1
ATOM 678 N N . THR A 1 86 ? 6.236 1.197 -14.265 1.00 95.38 86 THR A N 1
ATOM 679 C CA . THR A 1 86 ? 6.071 2.432 -15.058 1.00 95.38 86 THR A CA 1
ATOM 680 C C . THR A 1 86 ? 5.390 3.564 -14.285 1.00 95.38 86 THR A C 1
ATOM 682 O O . THR A 1 86 ? 5.095 4.609 -14.865 1.00 95.38 86 THR A O 1
ATOM 685 N N . THR A 1 87 ? 5.139 3.392 -12.984 1.00 94.69 87 THR A N 1
ATOM 686 C CA . THR A 1 87 ? 4.449 4.387 -12.143 1.00 94.69 87 THR A CA 1
ATOM 687 C C . THR A 1 87 ? 5.148 5.743 -12.168 1.00 94.69 87 THR A C 1
ATOM 689 O O . THR A 1 87 ? 4.508 6.742 -12.480 1.00 94.69 87 THR A O 1
ATOM 692 N N . GLU A 1 88 ? 6.465 5.772 -11.963 1.00 92.94 88 GLU A N 1
ATOM 693 C CA . GLU A 1 88 ? 7.247 7.016 -11.958 1.00 92.94 88 GLU A CA 1
ATOM 694 C C . GLU A 1 88 ? 7.168 7.757 -13.301 1.00 92.94 88 GLU A C 1
ATOM 696 O O . GLU A 1 88 ? 6.965 8.970 -13.357 1.00 92.94 88 GLU A O 1
ATOM 701 N N . ALA A 1 89 ? 7.249 7.016 -14.410 1.00 93.88 89 ALA A N 1
ATOM 702 C CA . ALA A 1 89 ? 7.126 7.591 -15.744 1.00 93.88 89 ALA A CA 1
ATOM 703 C C . ALA A 1 89 ? 5.742 8.223 -15.963 1.00 93.88 89 ALA A C 1
ATOM 705 O O . ALA A 1 89 ? 5.650 9.294 -16.560 1.00 93.88 89 ALA A O 1
ATOM 706 N N . ARG A 1 90 ? 4.671 7.597 -15.455 1.00 94.62 90 ARG A N 1
ATOM 707 C CA . ARG A 1 90 ? 3.302 8.135 -15.543 1.00 94.62 90 ARG A CA 1
ATOM 708 C C . ARG A 1 90 ? 3.106 9.380 -14.686 1.00 94.62 90 ARG A C 1
ATOM 710 O O . ARG A 1 90 ? 2.429 10.293 -15.141 1.00 94.62 90 ARG A O 1
ATOM 717 N N . ILE A 1 91 ? 3.720 9.437 -13.505 1.00 95.12 91 ILE A N 1
ATOM 718 C CA . ILE A 1 91 ? 3.683 10.620 -12.633 1.00 95.12 91 ILE A CA 1
ATOM 719 C C . ILE A 1 91 ? 4.410 11.799 -13.293 1.00 95.12 91 ILE A C 1
ATOM 721 O O . ILE A 1 91 ? 3.910 12.920 -13.286 1.00 95.12 91 ILE A O 1
ATOM 725 N N . ARG A 1 92 ? 5.568 11.553 -13.918 1.00 94.19 92 ARG A N 1
ATOM 726 C CA . ARG A 1 92 ? 6.378 12.608 -14.552 1.00 94.19 92 ARG A CA 1
ATOM 727 C C . ARG A 1 92 ? 5.857 13.065 -15.909 1.00 94.19 92 ARG A C 1
ATOM 729 O O . ARG A 1 92 ? 6.049 14.224 -16.264 1.00 94.19 92 ARG A O 1
ATOM 736 N N . LYS A 1 93 ? 5.206 12.185 -16.677 1.00 94.56 93 LYS A N 1
ATOM 737 C CA . LYS A 1 93 ? 4.719 12.480 -18.035 1.00 94.56 93 LYS A CA 1
ATOM 738 C C . LYS A 1 93 ? 3.895 13.778 -18.148 1.00 94.56 93 LYS A C 1
ATOM 740 O O . LYS A 1 93 ? 4.193 14.531 -19.070 1.00 94.56 93 LYS A O 1
ATOM 745 N N . PRO A 1 94 ? 2.914 14.073 -17.270 1.00 95.56 94 PRO A N 1
ATOM 746 C CA . PRO A 1 94 ? 2.164 15.330 -17.338 1.00 95.56 94 PRO A CA 1
ATOM 747 C C . PRO A 1 94 ? 2.971 16.556 -16.880 1.00 95.56 94 PRO A C 1
ATOM 749 O O . PRO A 1 94 ? 2.615 17.675 -17.232 1.00 95.56 94 PRO A O 1
ATOM 752 N N . LEU A 1 95 ? 4.050 16.363 -16.116 1.00 94.94 95 LEU A N 1
ATOM 753 C CA . LEU A 1 95 ? 4.878 17.450 -15.581 1.00 94.94 95 LEU A CA 1
ATOM 754 C C . LEU A 1 95 ? 5.975 17.887 -16.566 1.00 94.94 95 LEU A C 1
ATOM 756 O O . LEU A 1 95 ? 6.371 19.048 -16.589 1.00 94.94 95 LEU A O 1
ATOM 760 N N . MET A 1 96 ? 6.464 16.970 -17.403 1.00 90.75 96 MET A N 1
ATOM 761 C CA . MET A 1 96 ? 7.528 17.212 -18.384 1.00 90.75 96 MET A CA 1
ATOM 762 C C . MET A 1 96 ? 6.967 17.654 -19.745 1.00 90.75 96 MET A C 1
ATOM 764 O O . MET A 1 96 ? 7.216 17.016 -20.768 1.00 90.75 96 MET A O 1
ATOM 768 N N . SER A 1 97 ? 6.187 18.738 -19.762 1.00 91.19 97 SER A N 1
ATOM 769 C CA . SER A 1 97 ? 5.604 19.301 -20.993 1.00 91.19 97 SER A CA 1
ATOM 770 C C . SER A 1 97 ? 6.623 20.041 -21.869 1.00 91.19 97 SER A C 1
ATOM 772 O O . SER A 1 97 ? 6.423 20.166 -23.075 1.00 91.19 97 SER A O 1
ATOM 774 N N . ARG A 1 98 ? 7.736 20.495 -21.281 1.00 92.44 98 ARG A N 1
ATOM 775 C CA . ARG A 1 98 ? 8.865 21.120 -21.978 1.00 92.44 98 ARG A CA 1
ATOM 776 C C . ARG A 1 98 ? 10.060 20.170 -21.993 1.00 92.44 98 ARG A C 1
ATOM 778 O O . ARG A 1 98 ? 10.487 19.716 -20.933 1.00 92.44 98 ARG A O 1
ATOM 785 N N . ALA A 1 99 ? 10.616 19.910 -23.176 1.00 87.69 99 ALA A N 1
ATOM 786 C CA . ALA A 1 99 ? 11.863 19.163 -23.306 1.00 87.69 99 ALA A CA 1
ATOM 787 C C . ALA A 1 99 ? 13.030 19.990 -22.742 1.00 87.69 99 ALA A C 1
ATOM 789 O O . ALA A 1 99 ? 13.173 21.169 -23.058 1.00 87.69 99 ALA A O 1
ATOM 790 N N . ILE A 1 100 ? 13.829 19.370 -21.879 1.00 86.62 100 ILE A N 1
ATOM 791 C CA . ILE A 1 100 ? 15.080 19.918 -21.355 1.00 86.62 100 ILE A CA 1
ATOM 792 C C . ILE A 1 100 ? 16.156 18.912 -21.755 1.00 86.62 100 ILE A C 1
ATOM 794 O O . ILE A 1 100 ? 15.952 17.710 -21.555 1.00 86.62 100 ILE A O 1
ATOM 798 N N . ASP A 1 101 ? 17.254 19.382 -22.343 1.00 80.44 101 ASP A N 1
ATOM 799 C CA . ASP A 1 101 ? 18.373 18.505 -22.681 1.00 80.44 101 ASP A CA 1
ATOM 800 C C . ASP A 1 101 ? 18.930 17.852 -21.416 1.00 80.44 101 ASP A C 1
ATOM 802 O O . ASP A 1 101 ? 19.053 18.480 -20.360 1.00 80.44 101 ASP A O 1
ATOM 806 N N . LYS A 1 102 ? 19.229 16.556 -21.513 1.00 69.31 102 LYS A N 1
ATOM 807 C CA . LYS A 1 102 ? 19.905 15.837 -20.434 1.00 69.31 102 LYS A CA 1
ATOM 808 C C . LYS A 1 102 ? 21.366 16.285 -20.428 1.00 69.31 102 LYS A C 1
ATOM 810 O O . LYS A 1 102 ? 22.069 16.006 -21.395 1.00 69.31 102 LYS A O 1
ATOM 815 N N . GLN A 1 103 ? 21.772 16.990 -19.371 1.00 50.66 103 GLN A N 1
ATOM 816 C CA . GLN A 1 103 ? 23.186 17.198 -19.040 1.00 50.66 103 GLN A CA 1
ATOM 817 C C . GLN A 1 103 ? 23.866 15.870 -18.708 1.00 50.66 103 GLN A C 1
ATOM 819 O O . GLN A 1 103 ? 23.178 14.988 -18.136 1.00 50.66 103 GLN A O 1
#

Organism: Ixodes ricinus (NCBI:txid34613)

Foldseek 3Di:
DVVVLVVVQVVQPVPDDDDPVSRDDDDPVVVLQVVLVVQVLQDDLVVCCVVPVPLSCLCVVNDPDPLSSQCDGPNRDPCSSVCSVCVVVVVCVVVPPDDDDDD